Protein AF-V5IE18-F1 (afdb_monomer_lite)

Radius of gyration: 14.94 Å; chains: 1; bounding box: 28×25×48 Å

Secondary structure (DSSP, 8-state):
--PPPHHHHHHHHHHTT--TT--SSS-HHHHHTHHHHHTT-TT-EEEEET-TT-HHHHHHHHTT-EEEEE-SSHHHHT-

Foldseek 3Di:
DDDDPPLCVVLVCVVVVVCVVDDDAADPVCVVCVCVVCVPDAQAEEEAEQCQQHNVQVVCVVSRYHYDYDHSHPVRVVD

Structure (mmCIF, N/CA/C/O backbone):
data_AF-V5IE18-F1
#
_entry.id   AF-V5IE18-F1
#
loop_
_atom_site.group_PDB
_atom_site.id
_atom_site.type_symbol
_atom_site.label_atom_id
_atom_site.label_alt_id
_atom_site.label_comp_id
_atom_site.label_asym_id
_atom_site.label_entity_id
_atom_site.label_seq_id
_atom_site.pdbx_PDB_ins_code
_atom_site.Cartn_x
_atom_site.Cartn_y
_atom_site.Cartn_z
_atom_site.occupancy
_atom_site.B_iso_or_equiv
_atom_site.auth_seq_id
_atom_site.auth_comp_id
_atom_site.auth_asym_id
_atom_site.a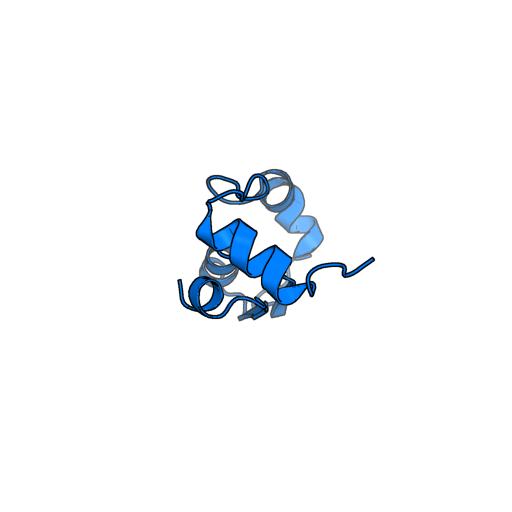uth_atom_id
_atom_site.pdbx_PDB_model_num
ATOM 1 N N . LYS A 1 1 ? 4.600 6.067 -34.217 1.00 50.72 1 LYS A N 1
ATOM 2 C CA . LYS A 1 1 ? 5.507 5.801 -33.069 1.00 50.72 1 LYS A CA 1
ATOM 3 C C . LYS A 1 1 ? 4.818 4.793 -32.161 1.00 50.72 1 LYS A C 1
ATOM 5 O O . LYS A 1 1 ? 3.891 5.182 -31.463 1.00 50.72 1 LYS A O 1
ATOM 10 N N . PHE A 1 2 ? 5.187 3.515 -32.236 1.00 56.06 2 PHE A N 1
ATOM 11 C CA . PHE A 1 2 ? 4.603 2.484 -31.378 1.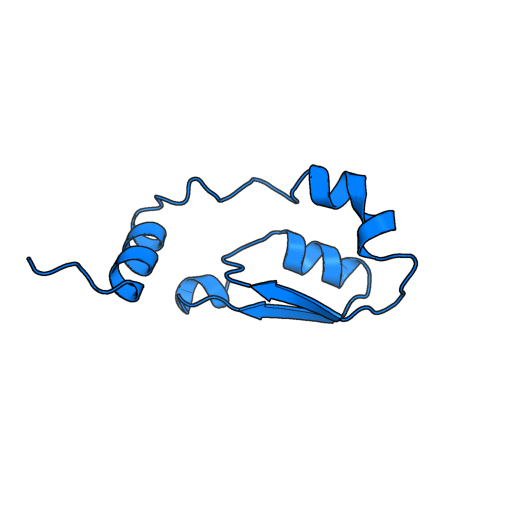00 56.06 2 PHE A CA 1
ATOM 12 C C . PHE A 1 2 ? 5.010 2.764 -29.927 1.00 56.06 2 PHE A C 1
ATOM 14 O O . PHE A 1 2 ? 6.170 2.601 -29.560 1.00 56.06 2 PHE A O 1
ATOM 21 N N . LYS A 1 3 ? 4.077 3.285 -29.125 1.00 77.50 3 LYS A N 1
ATOM 22 C CA . LYS A 1 3 ? 4.232 3.362 -27.673 1.00 77.50 3 LYS A CA 1
ATOM 23 C C . LYS A 1 3 ? 3.861 1.989 -27.121 1.00 77.50 3 LYS A C 1
ATOM 25 O O . LYS A 1 3 ? 2.783 1.488 -27.425 1.00 77.50 3 LYS A O 1
ATOM 30 N N . MET A 1 4 ? 4.761 1.394 -26.345 1.00 84.44 4 MET A N 1
ATOM 31 C CA . MET A 1 4 ? 4.489 0.185 -25.566 1.00 84.44 4 MET A CA 1
ATOM 32 C C . MET A 1 4 ? 3.149 0.335 -24.811 1.00 84.44 4 MET A C 1
ATOM 34 O O . MET A 1 4 ? 2.932 1.391 -24.204 1.00 84.44 4 MET A O 1
ATOM 38 N N . PRO A 1 5 ? 2.251 -0.670 -24.837 1.00 91.62 5 PRO A N 1
ATOM 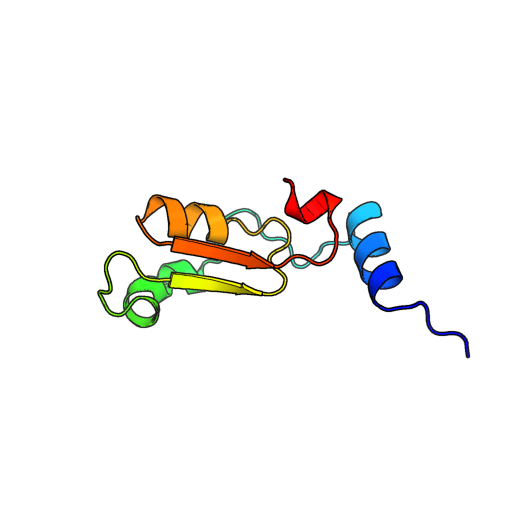39 C CA . PRO A 1 5 ? 1.028 -0.659 -24.043 1.00 91.62 5 PRO A CA 1
ATOM 40 C C . PRO A 1 5 ? 1.316 -0.424 -22.556 1.00 91.62 5 PRO A C 1
ATOM 42 O O . PRO A 1 5 ? 2.300 -0.934 -22.019 1.00 91.62 5 PRO A O 1
ATOM 45 N N . LEU A 1 6 ? 0.434 0.305 -21.866 1.00 89.69 6 LEU A N 1
ATOM 46 C CA . LEU A 1 6 ? 0.632 0.661 -20.454 1.00 89.69 6 LEU A CA 1
ATOM 47 C C . LEU A 1 6 ? 0.819 -0.566 -19.551 1.00 89.69 6 LEU A C 1
ATOM 49 O O . LEU A 1 6 ? 1.636 -0.525 -18.636 1.00 89.69 6 LEU A O 1
ATOM 53 N N . PHE A 1 7 ? 0.131 -1.676 -19.831 1.00 90.69 7 PHE A N 1
ATOM 54 C CA . PHE A 1 7 ? 0.312 -2.899 -19.050 1.00 90.69 7 PHE A CA 1
ATOM 55 C C . PHE A 1 7 ? 1.729 -3.473 -19.160 1.00 90.69 7 PHE A C 1
ATOM 57 O O . PHE A 1 7 ? 2.312 -3.870 -18.155 1.00 90.69 7 PHE A O 1
ATOM 64 N N . GLN A 1 8 ? 2.311 -3.468 -20.366 1.00 94.50 8 GLN A N 1
ATOM 65 C CA . GLN A 1 8 ? 3.683 -3.927 -20.583 1.00 94.50 8 GLN A CA 1
ATOM 66 C C . GLN A 1 8 ? 4.679 -2.984 -19.911 1.00 94.50 8 GLN A C 1
ATOM 68 O O . GLN A 1 8 ? 5.653 -3.450 -19.328 1.00 94.50 8 GLN A O 1
ATOM 73 N N . TYR A 1 9 ? 4.407 -1.675 -19.924 1.00 94.38 9 TYR A N 1
ATOM 74 C CA . TYR A 1 9 ? 5.221 -0.695 -19.207 1.00 94.38 9 TYR A CA 1
ATOM 75 C C . TYR A 1 9 ? 5.306 -1.016 -17.706 1.00 94.38 9 TYR A C 1
ATOM 77 O O . TYR A 1 9 ? 6.408 -1.116 -17.164 1.00 94.38 9 TYR A O 1
ATOM 85 N N . TRP A 1 10 ? 4.164 -1.216 -17.041 1.00 95.12 10 TRP A N 1
ATOM 86 C CA . TRP A 1 10 ? 4.124 -1.493 -15.601 1.00 95.12 10 TRP A CA 1
ATOM 87 C C . TRP A 1 10 ? 4.664 -2.880 -15.251 1.00 95.12 10 TRP A C 1
ATOM 89 O O . TRP A 1 10 ? 5.477 -2.992 -14.333 1.00 95.12 10 TRP A O 1
ATOM 99 N N . ALA A 1 11 ? 4.303 -3.915 -16.015 1.00 95.56 11 ALA A N 1
ATOM 100 C CA . ALA A 1 11 ? 4.844 -5.260 -15.829 1.00 95.56 11 ALA A CA 1
ATOM 101 C C . ALA A 1 11 ? 6.375 -5.278 -15.974 1.00 95.56 11 ALA A C 1
ATOM 103 O O . ALA A 1 11 ? 7.069 -5.843 -15.131 1.00 95.56 11 ALA A O 1
ATOM 104 N N . ASN A 1 12 ? 6.927 -4.586 -16.980 1.00 96.19 12 ASN A N 1
ATOM 105 C CA . ASN A 1 12 ? 8.374 -4.484 -17.164 1.00 96.19 12 ASN A CA 1
ATOM 106 C C . ASN A 1 12 ? 9.062 -3.788 -15.980 1.00 96.19 12 ASN A C 1
ATOM 108 O O . ASN A 1 12 ? 10.134 -4.214 -15.552 1.00 96.19 12 ASN A O 1
ATOM 112 N N . ARG A 1 13 ? 8.452 -2.740 -15.414 1.00 96.69 13 ARG A N 1
ATOM 113 C CA . ARG A 1 13 ? 9.008 -2.060 -14.236 1.00 96.69 13 ARG A CA 1
ATOM 114 C C . ARG A 1 13 ? 9.061 -2.963 -13.007 1.00 96.69 13 ARG A C 1
ATOM 116 O O . ARG A 1 13 ? 10.083 -2.968 -12.326 1.00 96.69 13 ARG A O 1
ATOM 123 N N . TRP A 1 14 ? 8.014 -3.748 -12.759 1.00 96.69 14 TRP A N 1
ATOM 124 C CA . TRP A 1 14 ? 8.018 -4.748 -11.690 1.00 96.69 14 TRP A CA 1
ATOM 125 C C . TRP A 1 14 ? 9.048 -5.857 -11.937 1.00 96.69 14 TRP A C 1
ATOM 127 O O . TRP A 1 14 ? 9.803 -6.191 -11.028 1.00 96.69 14 TRP A O 1
ATOM 137 N N . ASN A 1 15 ? 9.146 -6.368 -13.168 1.00 96.25 15 ASN A N 1
ATOM 138 C CA . ASN A 1 15 ? 10.081 -7.443 -13.527 1.00 96.25 15 ASN A CA 1
ATOM 139 C C . ASN A 1 15 ? 11.553 -7.027 -13.438 1.00 96.25 15 ASN A C 1
ATOM 141 O O . ASN A 1 15 ? 12.414 -7.854 -13.154 1.00 96.25 15 ASN A O 1
ATOM 145 N N . THR A 1 16 ? 11.850 -5.752 -13.682 1.00 97.12 16 THR A N 1
ATOM 146 C CA . THR A 1 16 ? 13.217 -5.208 -13.632 1.00 97.12 16 THR A CA 1
ATOM 147 C C . THR A 1 16 ? 13.554 -4.565 -12.287 1.00 97.12 16 THR A C 1
ATOM 149 O O . THR A 1 16 ? 14.576 -3.891 -12.172 1.00 97.12 16 THR A O 1
ATOM 152 N N . SER A 1 17 ? 12.699 -4.732 -11.269 1.00 95.81 17 SER A N 1
ATOM 153 C CA . SER A 1 17 ? 12.833 -4.087 -9.952 1.00 95.81 17 SER A CA 1
ATOM 154 C C . SER A 1 17 ? 12.973 -2.561 -10.023 1.00 95.81 17 SER A C 1
ATOM 156 O O . SER A 1 17 ? 13.435 -1.915 -9.083 1.00 95.81 17 SER A O 1
ATOM 158 N N . ASN A 1 18 ? 12.548 -1.948 -11.130 1.00 97.44 18 ASN A N 1
ATOM 159 C CA . ASN A 1 18 ? 12.491 -0.506 -11.276 1.00 97.44 18 ASN A CA 1
ATOM 160 C C . ASN A 1 18 ? 11.222 -0.007 -10.583 1.00 97.44 18 ASN A C 1
ATOM 162 O O . ASN A 1 18 ? 10.258 0.402 -11.225 1.00 97.44 18 ASN A O 1
ATOM 166 N N . THR A 1 19 ? 11.205 -0.054 -9.256 1.00 96.12 19 THR A N 1
ATOM 167 C CA . THR A 1 19 ? 10.031 0.237 -8.424 1.00 96.12 19 THR A CA 1
ATOM 168 C C . THR A 1 19 ? 10.350 1.328 -7.407 1.00 96.12 19 THR A C 1
ATOM 170 O O . THR A 1 19 ? 10.111 1.162 -6.220 1.00 96.12 19 THR A O 1
ATOM 173 N N . GLY A 1 20 ? 10.905 2.461 -7.856 1.00 96.06 20 GLY A N 1
ATOM 174 C CA . GLY A 1 20 ? 11.322 3.566 -6.974 1.00 96.06 20 GLY A CA 1
ATOM 175 C C . GLY A 1 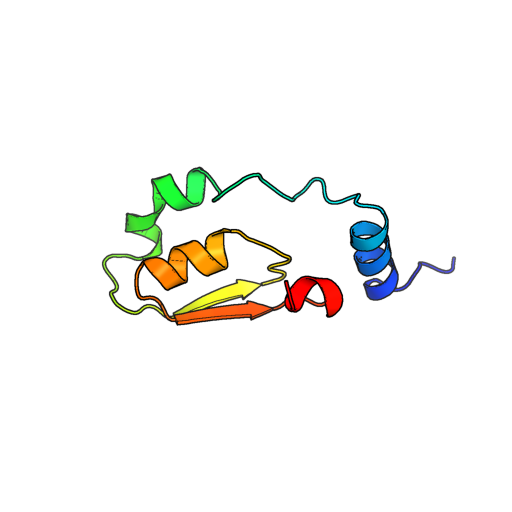20 ? 10.209 4.223 -6.139 1.00 96.06 20 GLY A C 1
ATOM 176 O O . GLY A 1 20 ? 10.507 5.038 -5.277 1.00 96.06 20 GLY A O 1
ATOM 177 N N . TRP A 1 21 ? 8.941 3.878 -6.380 1.00 94.31 21 TRP A N 1
ATOM 178 C CA . TRP A 1 21 ? 7.804 4.254 -5.530 1.00 94.31 21 TRP A CA 1
ATOM 179 C C . TRP A 1 21 ? 7.629 3.340 -4.310 1.00 94.31 21 TRP A C 1
ATOM 181 O O . TRP A 1 21 ? 6.869 3.678 -3.409 1.00 94.31 21 TRP A O 1
ATOM 191 N N . GLN A 1 22 ? 8.268 2.165 -4.289 1.00 94.44 22 GLN A N 1
ATOM 192 C CA . GLN A 1 22 ? 8.202 1.251 -3.155 1.00 94.44 22 GLN A CA 1
ATOM 193 C C . GLN A 1 22 ? 8.969 1.849 -1.981 1.00 94.44 22 GLN A C 1
ATOM 195 O O . GLN A 1 22 ? 10.140 2.214 -2.094 1.00 94.44 22 GLN A O 1
ATOM 200 N N . ILE A 1 23 ? 8.296 1.911 -0.843 1.00 94.06 23 ILE A N 1
ATOM 201 C CA . ILE A 1 23 ? 8.856 2.359 0.425 1.00 94.06 23 ILE A CA 1
ATOM 202 C C . ILE A 1 23 ? 9.019 1.160 1.356 1.00 94.06 23 ILE A C 1
ATOM 204 O O . ILE A 1 23 ? 8.301 0.168 1.250 1.00 94.06 23 ILE A O 1
ATOM 208 N N . LYS A 1 24 ? 9.989 1.241 2.269 1.00 92.69 24 LYS A N 1
ATOM 209 C CA . LYS A 1 24 ? 10.184 0.222 3.303 1.00 92.69 24 LYS A CA 1
ATOM 210 C C . LYS A 1 24 ? 9.272 0.559 4.481 1.00 92.69 24 LYS A C 1
ATOM 212 O O . LYS A 1 24 ? 9.601 1.449 5.259 1.00 92.69 24 LYS A O 1
ATOM 217 N N . GLY A 1 25 ? 8.148 -0.143 4.601 1.00 95.81 25 GLY A N 1
ATOM 218 C CA . GLY A 1 25 ? 7.149 0.088 5.649 1.00 95.81 25 GLY A CA 1
ATOM 219 C C . GLY A 1 25 ? 5.984 0.979 5.215 1.00 95.81 25 GLY A C 1
ATOM 220 O O . GLY A 1 25 ? 5.773 1.208 4.028 1.00 95.81 25 GLY A O 1
ATOM 221 N N . VAL A 1 26 ? 5.199 1.429 6.193 1.00 97.25 26 VAL A N 1
ATOM 222 C CA . VAL A 1 26 ? 4.016 2.272 5.974 1.00 97.25 26 VAL A CA 1
ATOM 223 C C . VAL A 1 26 ? 4.453 3.711 5.705 1.00 97.25 26 VAL A C 1
ATOM 225 O O . VAL A 1 26 ? 5.420 4.204 6.286 1.00 97.25 26 VAL A O 1
ATOM 228 N N . PHE A 1 27 ? 3.755 4.402 4.810 1.00 96.94 27 PHE A N 1
ATOM 229 C CA . PHE A 1 27 ? 4.034 5.789 4.483 1.00 96.94 27 PHE A CA 1
ATOM 230 C C . PHE A 1 27 ? 3.870 6.686 5.714 1.00 96.94 27 PHE A C 1
ATOM 232 O O . PHE A 1 27 ? 2.788 6.795 6.291 1.00 96.94 27 PHE A O 1
ATOM 239 N N . SER A 1 28 ? 4.937 7.386 6.096 1.00 96.62 28 SER A N 1
ATOM 240 C CA . SER A 1 28 ? 5.003 8.119 7.367 1.00 96.62 28 SER A CA 1
ATOM 241 C C . SER A 1 28 ? 3.918 9.189 7.529 1.00 96.62 28 SER A C 1
ATOM 243 O O . SER A 1 28 ? 3.421 9.405 8.634 1.00 96.62 28 SER A O 1
ATOM 245 N N . LEU A 1 29 ? 3.501 9.847 6.441 1.00 96.88 29 LEU A N 1
ATOM 246 C CA . LEU A 1 29 ? 2.407 10.821 6.501 1.00 96.88 29 LEU A CA 1
ATOM 247 C C . LEU A 1 29 ? 1.039 10.152 6.677 1.00 96.88 29 LEU A C 1
ATOM 249 O O . LEU A 1 29 ? 0.175 10.737 7.323 1.00 96.88 29 LEU A O 1
ATOM 253 N N . LEU A 1 30 ? 0.839 8.935 6.165 1.00 96.50 30 LEU A N 1
ATOM 254 C CA . LEU A 1 30 ? -0.386 8.181 6.432 1.00 96.50 30 LEU A CA 1
ATOM 255 C C . LEU A 1 30 ? -0.489 7.854 7.923 1.00 96.50 30 LEU A C 1
ATOM 257 O O . LEU A 1 30 ? -1.530 8.100 8.528 1.00 96.50 30 LEU A O 1
ATOM 261 N N . GLU A 1 31 ? 0.596 7.360 8.525 1.00 95.94 31 GLU A N 1
ATOM 262 C CA . GLU A 1 31 ? 0.622 7.050 9.958 1.00 95.94 31 GLU A CA 1
ATOM 263 C C . GLU A 1 31 ? 0.405 8.301 10.809 1.00 95.94 31 GLU A C 1
ATOM 265 O O . GLU A 1 31 ? -0.411 8.288 11.733 1.00 95.94 31 GLU A O 1
ATOM 270 N N . LYS A 1 32 ? 1.084 9.403 10.463 1.00 97.88 32 LYS A N 1
ATOM 271 C CA . LYS A 1 32 ? 0.968 10.687 11.166 1.00 97.88 32 LYS A CA 1
ATOM 272 C C . LYS A 1 32 ? -0.446 11.267 11.113 1.00 97.88 32 LYS A C 1
ATOM 274 O O . LYS A 1 32 ? -0.872 11.911 12.066 1.00 97.88 32 LYS A O 1
ATOM 279 N N . HIS A 1 33 ? -1.158 11.078 10.005 1.00 97.75 33 HIS A N 1
ATOM 280 C CA . HIS A 1 33 ? -2.475 11.676 9.774 1.00 97.75 33 HIS A CA 1
ATOM 281 C C . HIS A 1 33 ? -3.630 10.668 9.880 1.00 97.75 33 HIS A C 1
ATOM 283 O O . HIS A 1 33 ? -4.750 10.968 9.460 1.00 97.75 33 HIS A O 1
ATOM 289 N N . GLN A 1 34 ? -3.387 9.493 10.471 1.00 95.56 34 GLN A N 1
ATOM 290 C CA . GLN A 1 34 ? -4.373 8.413 10.535 1.00 95.56 34 GLN A CA 1
ATOM 291 C C . GLN A 1 34 ? -5.675 8.826 11.227 1.00 95.56 34 GLN A C 1
ATOM 293 O O . GLN A 1 34 ? -6.747 8.450 10.762 1.00 95.56 34 GLN A O 1
ATOM 298 N N . ASP A 1 35 ? -5.601 9.650 12.275 1.00 95.56 35 ASP A N 1
ATOM 299 C CA . ASP A 1 35 ? -6.779 10.073 13.040 1.00 95.56 35 ASP A CA 1
ATOM 300 C C . ASP A 1 35 ? -7.730 10.926 12.195 1.00 95.56 35 ASP A C 1
ATOM 302 O O . ASP A 1 35 ? -8.948 10.800 12.303 1.00 95.56 35 ASP A O 1
ATOM 306 N N . VAL A 1 36 ? -7.176 11.743 11.294 1.00 96.94 36 VAL A N 1
ATOM 307 C CA . VAL A 1 36 ? -7.949 12.557 10.347 1.00 96.94 36 VAL A CA 1
ATOM 308 C C . VAL A 1 36 ? -8.545 11.680 9.247 1.00 96.94 36 VAL A C 1
ATOM 310 O O . VAL A 1 36 ? -9.712 11.832 8.900 1.00 96.94 36 VAL A O 1
ATOM 313 N N . ILE A 1 37 ? -7.759 10.745 8.709 1.00 94.81 37 ILE A N 1
ATOM 314 C CA . ILE A 1 37 ? -8.170 9.876 7.595 1.00 94.81 37 ILE A CA 1
ATOM 315 C C . ILE A 1 37 ? -9.266 8.899 8.033 1.00 94.81 37 ILE A C 1
ATOM 317 O O . ILE A 1 37 ? -10.258 8.705 7.327 1.00 94.81 37 ILE A O 1
ATOM 321 N N . LEU A 1 38 ? -9.095 8.286 9.204 1.00 95.06 38 LEU A N 1
ATOM 322 C CA . L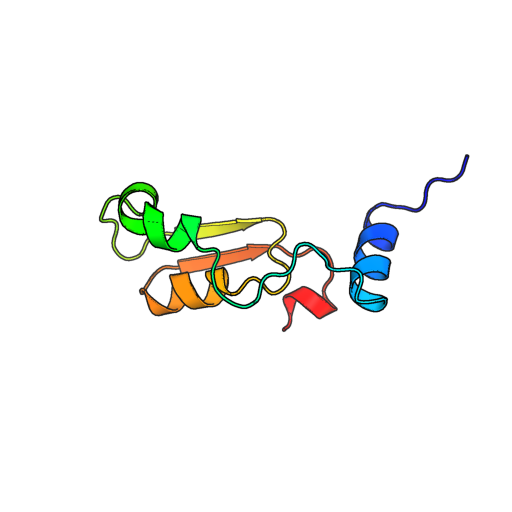EU A 1 38 ? -10.046 7.331 9.761 1.00 95.06 38 LEU A CA 1
ATOM 323 C C . LEU A 1 38 ? -11.205 8.032 10.471 1.00 95.06 38 LEU A C 1
ATOM 325 O O . LEU A 1 38 ? -12.291 7.460 10.536 1.00 95.06 38 LEU A O 1
ATOM 329 N N . ALA A 1 39 ? -11.011 9.259 10.964 1.00 95.12 39 ALA A N 1
ATOM 330 C CA . ALA A 1 39 ? -12.033 10.065 11.634 1.00 95.12 39 ALA A CA 1
ATOM 331 C C . ALA A 1 39 ? -12.782 9.282 12.732 1.00 95.12 39 ALA A C 1
ATOM 333 O O . ALA A 1 39 ? -14.009 9.306 12.809 1.00 95.12 39 ALA A O 1
ATOM 334 N N . GLY A 1 40 ? -12.041 8.504 13.530 1.00 93.94 40 GLY A N 1
ATOM 335 C CA . GLY A 1 40 ? -12.589 7.658 14.598 1.00 93.94 40 GLY A CA 1
ATOM 336 C C . GLY A 1 40 ? -13.413 6.448 14.133 1.00 93.94 40 GLY A C 1
ATOM 337 O O . GLY A 1 40 ? -13.970 5.736 14.969 1.00 93.94 40 GLY A O 1
ATOM 338 N N . LYS A 1 41 ? -13.508 6.176 12.823 1.00 95.12 41 LYS A N 1
ATOM 339 C CA . LYS A 1 41 ? -14.261 5.029 12.300 1.00 95.12 41 LYS A CA 1
ATOM 340 C C . LYS A 1 41 ? -13.600 3.719 12.706 1.00 95.12 41 LYS A C 1
ATOM 342 O O . LYS A 1 41 ? -12.469 3.427 12.327 1.00 95.12 41 LYS A O 1
ATOM 347 N N . GLN A 1 42 ? -14.370 2.877 13.377 1.00 93.62 42 GLN A N 1
ATOM 348 C CA . GLN A 1 42 ? -14.041 1.470 13.565 1.00 93.62 42 GLN A CA 1
ATOM 349 C C . GLN A 1 42 ? -14.537 0.678 12.349 1.00 93.62 42 GLN A C 1
ATOM 351 O O . GLN A 1 42 ? -15.576 1.010 11.779 1.00 93.62 42 GLN A O 1
ATOM 356 N N . ASN A 1 43 ? -13.796 -0.350 11.919 1.00 96.75 43 ASN A N 1
ATOM 357 C CA . ASN A 1 43 ? -14.193 -1.206 10.792 1.00 96.75 43 ASN A CA 1
ATOM 358 C C . ASN A 1 43 ? -14.530 -0.434 9.490 1.00 96.75 43 ASN A C 1
ATOM 360 O O . ASN A 1 43 ? -15.487 -0.749 8.776 1.00 96.75 43 ASN A O 1
ATOM 364 N N . ALA A 1 44 ? -13.755 0.610 9.177 1.00 96.94 44 ALA A N 1
ATOM 365 C CA . ALA A 1 44 ? -13.843 1.312 7.900 1.00 96.94 44 ALA A CA 1
ATOM 366 C C . ALA A 1 44 ? -13.572 0.371 6.710 1.00 96.94 44 ALA A C 1
ATOM 368 O O . ALA A 1 44 ? -12.872 -0.633 6.843 1.00 96.94 44 ALA A O 1
ATOM 369 N N . GLN A 1 45 ? -14.114 0.715 5.539 1.00 97.06 45 GLN A N 1
ATOM 370 C CA . GLN A 1 45 ? -13.704 0.113 4.272 1.00 97.06 45 GLN A CA 1
ATOM 371 C C . GLN A 1 45 ? -12.642 0.999 3.627 1.00 97.06 45 GLN A C 1
ATOM 373 O O . GLN A 1 45 ? -12.899 2.168 3.342 1.00 97.06 45 GLN A O 1
ATOM 378 N N . VAL A 1 46 ? -11.461 0.437 3.406 1.00 97.88 46 VAL A N 1
ATOM 379 C CA . VAL A 1 46 ? -10.311 1.113 2.818 1.00 97.88 46 VAL A CA 1
ATOM 380 C C . VAL A 1 46 ? -10.068 0.546 1.430 1.00 97.88 46 VAL A C 1
ATOM 382 O O . VAL A 1 46 ? -9.949 -0.666 1.254 1.00 97.88 46 VAL A O 1
ATOM 385 N N . TYR A 1 47 ? -9.984 1.436 0.448 1.00 98.12 47 TYR A N 1
ATOM 386 C CA . TYR A 1 47 ? -9.623 1.101 -0.920 1.00 98.12 47 TYR A CA 1
ATOM 387 C C . TYR A 1 47 ? -8.249 1.687 -1.240 1.00 98.12 47 TYR A C 1
ATOM 389 O O . TYR A 1 47 ? -8.046 2.892 -1.089 1.00 98.12 47 TYR A O 1
ATOM 397 N N . VAL A 1 48 ? -7.315 0.841 -1.675 1.00 97.50 48 VAL A N 1
ATOM 398 C CA . VAL A 1 48 ? -5.965 1.247 -2.084 1.00 97.50 48 VAL A CA 1
ATOM 399 C C . VAL A 1 48 ? -5.811 0.970 -3.584 1.00 97.50 48 VAL A C 1
ATOM 401 O O . VAL A 1 48 ? -5.593 -0.179 -3.978 1.00 97.50 48 VAL A O 1
ATOM 404 N N . PRO A 1 49 ? -5.966 1.988 -4.449 1.00 97.25 49 PRO A N 1
ATOM 405 C CA . PRO A 1 49 ? -5.792 1.821 -5.887 1.00 97.25 49 PRO A CA 1
ATOM 406 C C . PRO A 1 49 ? -4.314 1.644 -6.242 1.00 97.25 49 PRO A C 1
ATOM 408 O O . PRO A 1 49 ? -3.458 2.290 -5.641 1.00 97.25 49 PRO A O 1
ATOM 411 N N . MET A 1 50 ? -4.032 0.819 -7.255 1.00 96.31 50 MET A N 1
ATOM 412 C CA . MET A 1 50 ? -2.668 0.512 -7.713 1.00 96.31 50 MET A CA 1
ATOM 413 C C . MET A 1 50 ? -1.748 0.126 -6.549 1.00 96.31 50 MET A C 1
ATOM 415 O O . MET A 1 50 ? -0.682 0.710 -6.349 1.00 96.31 50 MET A O 1
ATOM 419 N N . CYS A 1 51 ? -2.212 -0.813 -5.724 1.00 97.00 51 CYS A N 1
ATOM 420 C CA . CYS A 1 51 ? -1.613 -1.046 -4.419 1.00 97.00 51 CYS A CA 1
ATOM 421 C C . CYS A 1 51 ? -0.211 -1.653 -4.483 1.00 97.00 51 CYS A C 1
ATOM 423 O O . CYS A 1 51 ? 0.513 -1.564 -3.492 1.00 97.00 51 CYS A O 1
ATOM 425 N N . GLY A 1 52 ? 0.193 -2.274 -5.597 1.00 96.50 52 GLY A N 1
ATOM 426 C CA . GLY A 1 52 ? 1.412 -3.069 -5.641 1.00 96.50 52 GLY A CA 1
ATOM 427 C C . GLY A 1 52 ? 1.499 -3.992 -4.424 1.00 96.50 52 GLY A C 1
ATOM 428 O O . GLY A 1 52 ? 0.545 -4.689 -4.093 1.00 96.50 52 GLY A O 1
ATOM 429 N N . THR A 1 53 ? 2.620 -3.898 -3.707 1.00 96.25 53 THR A N 1
ATOM 430 C CA . THR A 1 53 ? 2.900 -4.586 -2.433 1.00 96.25 53 THR A CA 1
ATOM 431 C C . THR A 1 53 ? 2.861 -3.645 -1.217 1.00 96.25 53 THR A C 1
ATOM 433 O O . THR A 1 53 ? 3.637 -3.813 -0.278 1.00 96.25 53 THR A O 1
ATOM 436 N N . ALA A 1 54 ? 2.011 -2.612 -1.243 1.00 97.00 54 ALA A N 1
ATOM 437 C CA . ALA A 1 54 ? 1.892 -1.600 -0.189 1.00 97.00 54 ALA A CA 1
ATOM 438 C C . ALA A 1 54 ? 1.717 -2.208 1.218 1.00 97.00 54 ALA A C 1
ATOM 440 O O . ALA A 1 54 ? 0.811 -3.010 1.469 1.00 97.00 54 ALA A O 1
ATOM 441 N N . HIS A 1 55 ? 2.555 -1.781 2.168 1.00 97.25 55 HIS A N 1
ATOM 442 C CA . HIS A 1 55 ? 2.491 -2.221 3.568 1.00 97.25 55 HIS A CA 1
ATOM 443 C C . HIS A 1 55 ? 1.206 -1.750 4.269 1.00 97.25 55 HIS A C 1
ATOM 445 O O . HIS A 1 55 ? 0.721 -2.389 5.206 1.00 97.25 55 HIS A O 1
ATOM 451 N N . GLU A 1 56 ? 0.625 -0.665 3.765 1.00 97.44 56 GLU A N 1
ATOM 452 C CA . GLU A 1 56 ? -0.635 -0.057 4.171 1.00 97.44 56 GLU A CA 1
ATOM 453 C C . GLU A 1 56 ? -1.789 -1.058 4.160 1.00 97.44 56 GLU A C 1
ATOM 455 O O . GLU A 1 56 ? -2.637 -1.014 5.049 1.00 97.44 56 GLU A O 1
ATOM 460 N N . LEU A 1 57 ? -1.808 -1.990 3.197 1.00 97.44 57 LEU A N 1
ATOM 461 C CA . LEU A 1 57 ? -2.862 -3.000 3.095 1.00 97.44 57 LEU A CA 1
ATOM 462 C C . LEU A 1 57 ? -2.963 -3.817 4.390 1.00 97.44 57 LEU A C 1
ATOM 464 O O . LEU A 1 57 ? -4.033 -3.939 4.987 1.00 97.44 57 LEU A O 1
ATOM 468 N N . LYS A 1 58 ? -1.819 -4.331 4.857 1.00 97.06 58 LYS A N 1
ATOM 469 C CA . LYS A 1 58 ? -1.724 -5.111 6.097 1.00 97.06 58 LYS A CA 1
ATOM 470 C C . LYS A 1 58 ? -1.915 -4.226 7.324 1.00 97.06 58 LYS A C 1
ATOM 472 O O . LYS A 1 58 ? -2.539 -4.657 8.286 1.00 97.06 58 LYS A O 1
ATOM 477 N N . TRP A 1 59 ? -1.418 -2.993 7.285 1.00 97.69 59 TRP A N 1
ATOM 478 C CA . TRP A 1 59 ? -1.534 -2.047 8.392 1.00 97.69 59 TRP A CA 1
ATOM 479 C C . TRP A 1 59 ? -2.989 -1.657 8.690 1.00 97.69 59 TRP A C 1
ATOM 481 O O . TRP A 1 59 ? -3.410 -1.721 9.844 1.00 97.69 59 TRP A O 1
ATOM 491 N N . PHE A 1 60 ? -3.793 -1.338 7.667 1.00 97.94 60 PHE A N 1
ATOM 492 C CA . PHE A 1 60 ? -5.226 -1.083 7.847 1.00 97.94 60 PHE A CA 1
ATOM 493 C C . PHE A 1 60 ? -5.973 -2.339 8.311 1.00 97.94 60 PHE A C 1
ATOM 495 O O . PHE A 1 60 ? -6.815 -2.252 9.205 1.00 97.94 60 PHE A O 1
ATOM 502 N N . TYR A 1 61 ? -5.644 -3.509 7.751 1.00 97.75 61 TYR A N 1
ATOM 503 C CA . TYR A 1 61 ? -6.270 -4.773 8.146 1.00 97.75 61 TYR A CA 1
ATOM 504 C C . TYR A 1 61 ? -5.989 -5.122 9.615 1.00 97.75 61 TYR A C 1
ATOM 506 O O . TYR A 1 61 ? -6.911 -5.437 10.364 1.00 97.75 61 TYR A O 1
ATOM 514 N N . ALA A 1 62 ? -4.739 -4.977 10.066 1.00 97.44 62 ALA A N 1
ATOM 515 C CA . ALA A 1 62 ? -4.336 -5.219 11.453 1.00 97.44 62 ALA A CA 1
ATOM 516 C C . ALA A 1 62 ? -5.024 -4.275 12.458 1.00 97.44 62 ALA A C 1
ATOM 518 O O . ALA A 1 62 ? -5.182 -4.627 13.624 1.00 97.44 62 ALA A O 1
ATOM 519 N N . LYS A 1 63 ? -5.477 -3.097 12.010 1.00 96.38 63 LYS A N 1
ATOM 520 C CA . LYS A 1 63 ? -6.285 -2.149 12.797 1.00 96.38 63 LYS A CA 1
ATOM 521 C C . LYS A 1 63 ? -7.785 -2.477 12.814 1.00 96.38 63 LYS A C 1
ATOM 523 O O . LYS A 1 63 ? -8.569 -1.725 13.386 1.00 96.38 63 LYS A O 1
ATOM 528 N N . GLY A 1 64 ? -8.198 -3.589 12.205 1.00 97.31 64 GLY A N 1
ATOM 529 C CA . GLY A 1 64 ? -9.587 -4.046 12.185 1.00 97.31 64 GLY A CA 1
ATOM 530 C C . GLY A 1 64 ? -10.440 -3.409 11.087 1.00 97.31 64 GLY A C 1
ATOM 531 O O . GLY A 1 64 ? -11.662 -3.359 11.219 1.00 97.31 64 GLY A O 1
ATOM 532 N N . HIS A 1 65 ? -9.827 -2.893 10.018 1.00 98.00 65 HIS A N 1
ATOM 533 C CA . HIS A 1 65 ? -10.541 -2.360 8.856 1.00 98.00 65 HIS A CA 1
ATOM 534 C C . HIS A 1 65 ? -10.667 -3.400 7.736 1.00 98.00 65 HIS A C 1
ATOM 536 O O . HIS A 1 65 ? -9.846 -4.308 7.604 1.00 98.00 65 HIS A O 1
ATOM 542 N N . ARG A 1 66 ? -11.686 -3.245 6.883 1.00 98.19 66 ARG A N 1
ATOM 543 C CA . ARG A 1 66 ? -11.827 -4.029 5.648 1.00 98.19 66 ARG A CA 1
ATOM 544 C C . ARG A 1 66 ? -11.004 -3.366 4.561 1.00 98.19 66 ARG A C 1
ATOM 546 O O . ARG A 1 66 ? -11.162 -2.171 4.331 1.00 98.19 66 ARG A O 1
ATOM 553 N N . VAL A 1 67 ? -10.165 -4.129 3.874 1.00 98.06 67 VAL A N 1
ATOM 554 C CA . VAL A 1 67 ? -9.215 -3.577 2.906 1.00 98.06 67 VAL A CA 1
ATOM 555 C C . VAL A 1 67 ? -9.430 -4.217 1.545 1.00 98.06 67 VAL A C 1
ATOM 557 O O . VAL A 1 67 ? -9.544 -5.435 1.440 1.00 98.06 67 VAL A O 1
ATOM 560 N N . VAL A 1 68 ? -9.471 -3.388 0.507 1.00 98.19 68 VAL A N 1
ATOM 561 C CA . VAL A 1 68 ? -9.474 -3.812 -0.893 1.00 98.19 68 VAL A CA 1
ATOM 562 C C . VAL A 1 68 ? -8.316 -3.117 -1.596 1.00 98.19 68 VAL A C 1
ATOM 564 O O . VAL A 1 68 ? -8.281 -1.890 -1.681 1.00 98.19 68 VAL A O 1
ATOM 567 N N . GLY A 1 69 ? -7.366 -3.905 -2.092 1.00 97.81 69 GLY A N 1
ATOM 568 C CA . GLY A 1 69 ? -6.316 -3.445 -2.994 1.00 97.81 69 GLY A CA 1
ATOM 569 C C . GLY A 1 69 ? -6.657 -3.820 -4.432 1.00 97.81 69 GLY A C 1
ATOM 570 O O . GLY A 1 69 ? -7.199 -4.897 -4.674 1.00 97.81 69 GLY A O 1
ATOM 571 N N . VAL A 1 70 ? -6.344 -2.942 -5.382 1.00 98.00 70 VAL A N 1
ATOM 572 C CA . VAL A 1 70 ? -6.375 -3.276 -6.813 1.00 98.00 70 VAL A CA 1
ATOM 573 C C . VAL A 1 70 ? -4.982 -3.076 -7.374 1.00 98.00 70 VAL A C 1
ATOM 575 O O . VAL A 1 70 ? -4.445 -1.974 -7.322 1.00 98.00 70 VAL A O 1
ATOM 578 N N . GLU A 1 71 ? -4.419 -4.136 -7.938 1.00 96.94 71 GLU A N 1
ATOM 579 C CA . GLU A 1 71 ? -3.141 -4.122 -8.639 1.00 96.94 71 GLU A CA 1
ATOM 580 C C . GLU A 1 71 ? -3.335 -4.753 -10.017 1.00 96.94 71 GLU A C 1
ATOM 582 O O . GLU A 1 71 ? -4.022 -5.761 -10.164 1.00 96.94 71 GLU A O 1
ATOM 587 N N . PHE A 1 72 ? -2.757 -4.121 -11.036 1.00 95.12 72 PHE A N 1
ATOM 588 C CA . PHE A 1 72 ? -2.904 -4.557 -12.418 1.00 95.12 72 PHE A CA 1
ATOM 589 C C . PHE A 1 72 ? -2.022 -5.779 -12.717 1.00 95.12 72 PHE A C 1
ATOM 591 O O . PHE A 1 72 ? -2.405 -6.662 -13.481 1.00 95.12 72 PHE A O 1
ATOM 598 N N . VAL A 1 73 ? -0.816 -5.823 -12.150 1.00 96.12 73 VAL A N 1
ATOM 599 C CA . VAL A 1 73 ? 0.149 -6.900 -12.377 1.00 96.12 73 VAL A CA 1
ATOM 600 C C . VAL A 1 73 ? -0.138 -8.052 -11.413 1.00 96.12 73 VAL A C 1
ATOM 602 O O . VAL A 1 73 ? 0.219 -8.001 -10.241 1.00 96.12 73 VAL A O 1
ATOM 605 N N . GLU A 1 74 ? -0.759 -9.116 -11.922 1.00 95.00 74 GLU A N 1
ATOM 606 C CA . GLU A 1 74 ? -1.213 -10.281 -11.143 1.00 95.00 74 GLU A CA 1
ATOM 607 C C . GLU A 1 74 ? -0.139 -10.860 -10.204 1.00 95.00 74 GLU A C 1
ATOM 609 O O . GLU A 1 74 ? -0.389 -11.065 -9.018 1.00 95.00 74 GLU A O 1
ATOM 614 N N . SER A 1 75 ? 1.089 -11.052 -10.695 1.00 94.25 75 SER A N 1
ATOM 615 C CA . SER A 1 75 ? 2.195 -11.599 -9.892 1.00 94.25 75 SER A CA 1
ATOM 616 C C . SER A 1 75 ? 2.633 -10.697 -8.733 1.00 94.25 75 SER A C 1
ATOM 618 O O . SER A 1 75 ? 3.367 -11.138 -7.849 1.00 94.25 75 SER A O 1
ATOM 620 N N . VAL A 1 76 ? 2.221 -9.430 -8.740 1.00 96.44 76 VAL A N 1
ATOM 621 C CA . VAL A 1 76 ? 2.428 -8.471 -7.653 1.00 96.44 76 VAL A CA 1
ATOM 622 C C . VAL A 1 76 ? 1.230 -8.484 -6.710 1.00 96.44 76 VAL A C 1
ATOM 624 O O . VAL A 1 76 ? 1.431 -8.475 -5.502 1.00 96.44 76 VAL A O 1
ATOM 627 N N . ALA A 1 77 ? 0.010 -8.562 -7.249 1.00 94.94 77 ALA A N 1
ATOM 628 C CA . ALA A 1 77 ? -1.230 -8.610 -6.474 1.00 94.94 77 ALA A CA 1
ATOM 629 C C .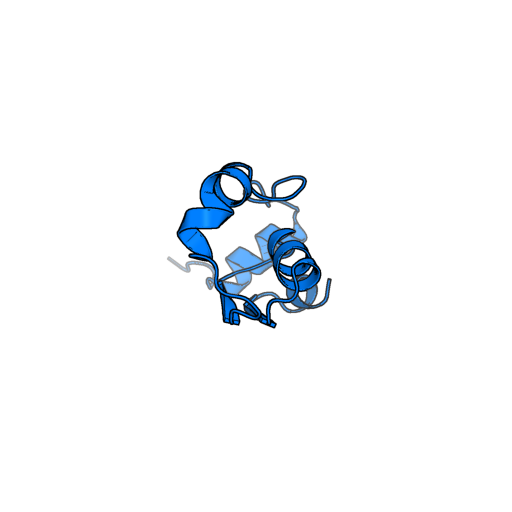 ALA A 1 77 ? -1.312 -9.822 -5.525 1.00 94.94 77 ALA A C 1
ATOM 631 O O . ALA A 1 77 ? -1.965 -9.748 -4.488 1.00 94.94 77 ALA A O 1
ATOM 632 N N . LEU A 1 78 ? -0.663 -10.934 -5.883 1.00 89.38 78 LEU A N 1
ATOM 633 C CA . LEU A 1 78 ? -0.673 -12.189 -5.121 1.00 89.38 78 LEU A CA 1
ATOM 634 C C . LEU A 1 78 ? 0.437 -12.301 -4.051 1.00 89.38 78 LEU A C 1
ATOM 636 O O . LEU A 1 78 ? 0.593 -13.371 -3.460 1.00 89.38 78 LEU A O 1
ATOM 640 N N . LYS A 1 79 ? 1.227 -11.244 -3.817 1.00 82.31 79 LYS A N 1
ATOM 641 C CA . LYS A 1 79 ? 2.314 -11.208 -2.814 1.00 82.31 79 LYS A CA 1
ATOM 642 C C . LYS A 1 79 ? 1.854 -10.645 -1.468 1.00 82.31 79 LYS A C 1
ATOM 644 O O . LYS A 1 79 ? 2.329 -11.154 -0.424 1.00 82.31 79 LYS A O 1
#

InterPro domains:
  IPR008854 TPMT family [PF05724] (8-75)
  IPR008854 TPMT family [PS51585] (7-79)
  IPR029063 S-adenosyl-L-methionine-dependent methyltransferase superfamily [G3DSA:3.40.50.150] (6-78)
  IPR029063 S-adenosyl-L-methionine-dependent methyltransferase superfamily [SSF53335] (8-75)

Sequence (79 aa):
KFKMPLFQYWANRWNTSNTGWQIKGVFSLLEKHQDVILAGKQNAQVYVPMCGTAHELKWFYAKGHRVVGVEFVESVALK

Organism: Ixodes ricinus (NCBI:txid34613)

pLDDT: mean 94.41, std 7.43, range [50.72, 98.19]